Protein AF-G9KVJ0-F1 (afdb_monomer_lite)

Organism: Mustela putorius furo (NCBI:txid9669)

Secondary structure (DSSP, 8-state):
--S-HHHHHHHHHHTT--TTS-SS----TTGGG-B-TT-PBPHHHHHHHHHHHHHHHHHHHHHHHHHT--TTSEEEHHHHHHHHHHH-TT--HHHHHHHHHHHHT--TTTPPPTT-GGGTT-EEEHHHHHHHHHTS------PPPPPP-

Radius of gyration: 19.61 Å; chains: 1; bounding box: 46×34×52 Å

pLDDT: mean 85.97, std 13.65, range [37.34, 98.0]

Structure (mmCIF, N/CA/C/O backbone):
data_AF-G9KVJ0-F1
#
_entry.id   AF-G9KVJ0-F1
#
loop_
_atom_site.group_PDB
_atom_site.id
_atom_site.type_symbol
_atom_site.label_atom_id
_atom_site.label_alt_id
_atom_site.label_comp_id
_atom_site.label_asym_id
_atom_site.label_entity_id
_atom_site.label_seq_id
_atom_site.pdbx_PDB_ins_code
_atom_site.Cartn_x
_atom_site.Cartn_y
_atom_site.Cartn_z
_atom_site.occupancy
_atom_site.B_iso_or_equiv
_atom_site.auth_seq_id
_atom_site.auth_comp_id
_atom_site.auth_asym_id
_atom_site.auth_atom_id
_atom_site.pdbx_PDB_model_num
ATOM 1 N N . PRO A 1 1 ? 14.364 7.056 -5.368 1.00 53.25 1 PRO A N 1
ATOM 2 C CA . PRO A 1 1 ? 13.817 5.799 -5.940 1.00 53.25 1 PRO A CA 1
ATOM 3 C C . PRO A 1 1 ? 13.881 4.658 -4.913 1.00 53.25 1 PRO A C 1
ATOM 5 O O . PRO A 1 1 ? 14.960 4.375 -4.411 1.00 53.25 1 PRO A O 1
ATOM 8 N N . PHE A 1 2 ? 12.739 4.052 -4.563 1.00 68.44 2 PHE A N 1
ATOM 9 C CA . PHE A 1 2 ? 12.692 2.941 -3.593 1.00 68.44 2 PHE A CA 1
ATOM 10 C C . PHE A 1 2 ? 13.037 1.576 -4.220 1.00 68.44 2 PHE A C 1
ATOM 12 O O . PHE A 1 2 ? 13.236 0.592 -3.514 1.00 68.44 2 PHE A O 1
ATOM 19 N N . LYS A 1 3 ? 13.135 1.515 -5.554 1.00 81.00 3 LYS A N 1
ATOM 20 C CA . LYS A 1 3 ? 13.593 0.322 -6.268 1.00 81.00 3 LYS A CA 1
ATOM 21 C C . LYS A 1 3 ? 15.054 0.039 -5.919 1.00 81.00 3 LYS A C 1
ATOM 23 O O . LYS A 1 3 ? 15.880 0.950 -5.955 1.00 81.00 3 LYS A O 1
ATOM 28 N N . LYS A 1 4 ? 15.353 -1.220 -5.596 1.00 85.00 4 LYS A N 1
ATOM 29 C CA . LYS A 1 4 ? 16.724 -1.694 -5.363 1.00 85.00 4 LYS A CA 1
ATOM 30 C C . LYS A 1 4 ? 17.519 -1.663 -6.669 1.00 85.00 4 LYS A C 1
ATOM 32 O O . LYS A 1 4 ? 16.930 -1.797 -7.743 1.00 85.00 4 LYS A O 1
ATOM 37 N N . GLU A 1 5 ? 18.838 -1.523 -6.572 1.00 85.88 5 GLU A N 1
ATOM 38 C CA . GLU A 1 5 ? 19.721 -1.429 -7.742 1.00 85.88 5 GLU A CA 1
ATOM 39 C C . GLU A 1 5 ? 19.565 -2.642 -8.665 1.00 85.88 5 GLU A C 1
ATOM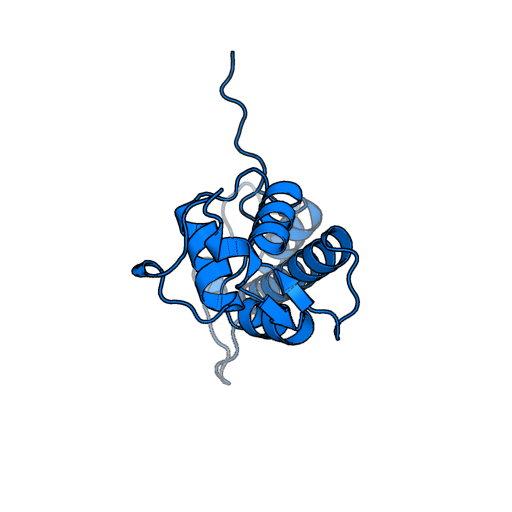 41 O O . GLU A 1 5 ? 19.507 -2.493 -9.879 1.00 85.88 5 GLU A O 1
ATOM 46 N N . GLU A 1 6 ? 19.368 -3.834 -8.099 1.00 88.06 6 GLU A N 1
ATOM 47 C CA . GLU A 1 6 ? 19.162 -5.061 -8.869 1.00 88.06 6 GLU A CA 1
ATOM 48 C C . GLU A 1 6 ? 17.879 -4.995 -9.708 1.00 88.06 6 GLU A C 1
ATOM 50 O O . GLU A 1 6 ? 17.876 -5.366 -10.878 1.00 88.06 6 GLU A O 1
ATOM 55 N N . LYS A 1 7 ? 16.789 -4.457 -9.143 1.00 88.62 7 LYS A N 1
ATOM 56 C CA . LYS A 1 7 ? 15.518 -4.273 -9.864 1.00 88.62 7 LYS A CA 1
ATOM 57 C C . LYS A 1 7 ? 15.641 -3.212 -10.960 1.00 88.62 7 LYS A C 1
ATOM 59 O O . LYS A 1 7 ? 14.999 -3.333 -12.001 1.00 88.62 7 LYS A O 1
ATOM 64 N N . ILE A 1 8 ? 16.458 -2.181 -10.741 1.00 88.19 8 ILE A N 1
ATOM 65 C CA . ILE A 1 8 ? 16.761 -1.166 -11.759 1.00 88.19 8 ILE A CA 1
ATOM 66 C C . ILE A 1 8 ? 17.582 -1.793 -12.889 1.00 88.19 8 ILE A C 1
ATOM 68 O O . ILE A 1 8 ? 17.242 -1.606 -14.056 1.00 88.19 8 ILE A O 1
ATOM 72 N N . GLN A 1 9 ? 18.601 -2.585 -12.555 1.00 87.38 9 GLN A N 1
ATOM 73 C CA . GLN A 1 9 ? 19.429 -3.290 -13.527 1.00 87.38 9 GLN A CA 1
ATOM 74 C C . GLN A 1 9 ? 18.604 -4.264 -14.378 1.00 87.38 9 GLN A C 1
ATOM 76 O O . GLN A 1 9 ? 18.741 -4.243 -15.598 1.00 87.38 9 GLN A O 1
ATOM 81 N N . GLU A 1 10 ? 17.704 -5.047 -13.771 1.00 89.06 10 GLU A N 1
ATOM 82 C CA . GLU A 1 10 ? 16.770 -5.917 -14.503 1.00 89.06 10 GLU A CA 1
ATOM 83 C C . GLU A 1 10 ? 15.998 -5.129 -15.574 1.00 89.06 10 GLU A C 1
ATOM 85 O O . GLU A 1 10 ? 15.960 -5.525 -16.734 1.00 89.06 10 GLU A O 1
ATOM 90 N N . LEU A 1 11 ? 15.426 -3.972 -15.219 1.00 88.81 11 LEU A N 1
ATOM 91 C CA . LEU A 1 11 ? 14.699 -3.134 -16.180 1.00 88.81 11 LEU A CA 1
ATOM 92 C C . LEU A 1 11 ? 15.612 -2.558 -17.267 1.00 88.81 11 LEU A C 1
ATOM 94 O O . LEU A 1 11 ? 15.190 -2.420 -18.414 1.00 88.81 11 LEU A O 1
ATOM 98 N N . MET A 1 12 ? 16.850 -2.200 -16.927 1.00 84.50 12 MET A N 1
ATOM 99 C CA . MET A 1 12 ? 17.820 -1.718 -17.909 1.00 84.50 12 MET A CA 1
ATOM 100 C C . MET A 1 12 ? 18.162 -2.811 -18.927 1.00 84.50 12 MET A C 1
ATOM 102 O O . MET A 1 12 ? 18.166 -2.536 -20.127 1.00 84.50 12 MET A O 1
ATOM 106 N N . GLU A 1 13 ? 18.398 -4.039 -18.466 1.00 85.25 13 GLU A N 1
ATOM 107 C CA . GLU A 1 13 ? 18.683 -5.198 -19.317 1.00 85.25 13 GLU A CA 1
ATOM 108 C C . GLU A 1 13 ? 17.504 -5.517 -20.248 1.00 85.25 13 GLU A C 1
ATOM 110 O O . GLU A 1 13 ? 17.706 -5.628 -21.459 1.00 85.25 13 GLU A O 1
ATOM 115 N N . GLU A 1 14 ? 16.269 -5.538 -19.732 1.00 84.00 14 GLU A N 1
ATOM 116 C CA . GLU A 1 14 ? 15.055 -5.707 -20.554 1.00 84.00 14 GLU A CA 1
ATOM 117 C C . GLU A 1 14 ? 14.833 -4.546 -21.538 1.00 84.00 14 GLU A C 1
ATOM 119 O O . GLU A 1 14 ? 14.226 -4.698 -22.599 1.00 84.00 14 GLU A O 1
ATOM 124 N N . GLY A 1 15 ? 15.354 -3.365 -21.206 1.00 78.38 15 GLY A N 1
ATOM 125 C CA . GLY A 1 15 ? 15.376 -2.194 -22.076 1.00 78.38 15 GLY A CA 1
ATOM 126 C C . GLY A 1 15 ? 16.450 -2.235 -23.173 1.00 78.38 15 GLY A C 1
ATOM 127 O O . GLY A 1 15 ? 16.500 -1.325 -24.007 1.00 78.38 15 GLY A O 1
ATOM 128 N N . GLY A 1 16 ? 17.294 -3.274 -23.196 1.00 75.69 16 GLY A N 1
ATOM 129 C CA . GLY A 1 16 ? 18.367 -3.473 -24.173 1.00 75.69 16 GLY A CA 1
ATOM 130 C C . GLY A 1 16 ? 19.735 -2.933 -23.746 1.00 75.69 16 GLY A C 1
ATOM 131 O O . GLY A 1 16 ? 20.636 -2.817 -24.582 1.00 75.69 16 GLY A O 1
ATOM 132 N N . TRP A 1 17 ? 19.915 -2.580 -22.470 1.00 78.00 17 TRP A N 1
ATOM 133 C CA . TRP A 1 17 ? 21.209 -2.155 -21.939 1.00 78.00 17 TRP A CA 1
A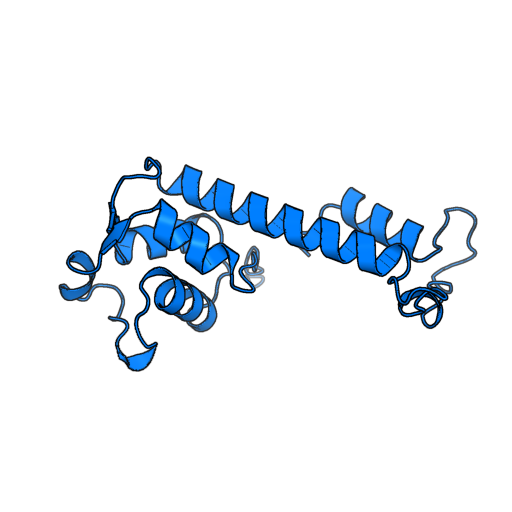TOM 134 C C . TRP A 1 17 ? 22.126 -3.353 -21.655 1.00 78.00 17 TRP A C 1
ATOM 136 O O . TRP A 1 17 ? 21.710 -4.355 -21.078 1.00 78.00 17 TRP A O 1
ATOM 146 N N . HIS A 1 18 ? 23.413 -3.220 -21.996 1.00 72.25 18 HIS A N 1
ATOM 147 C CA . HIS A 1 18 ? 24.449 -4.214 -21.698 1.00 72.25 18 HIS A CA 1
ATOM 148 C C . HIS A 1 18 ? 25.784 -3.536 -21.330 1.00 72.25 18 HIS A C 1
ATOM 150 O O . HIS A 1 18 ? 26.068 -2.454 -21.849 1.00 72.25 18 HIS A O 1
ATOM 156 N N . PRO A 1 19 ? 26.676 -4.173 -20.543 1.00 68.94 19 PRO A N 1
ATOM 157 C CA . PRO A 1 19 ? 27.954 -3.580 -20.108 1.00 68.94 19 PRO A CA 1
ATOM 158 C C . PRO A 1 19 ? 28.903 -3.155 -21.243 1.00 68.94 19 PRO A C 1
ATOM 160 O O . PRO A 1 19 ? 29.749 -2.288 -21.054 1.00 68.94 19 PRO A O 1
ATOM 163 N N . ASN A 1 20 ? 28.754 -3.751 -22.432 1.00 67.38 20 ASN A N 1
ATOM 164 C CA . ASN A 1 20 ? 29.541 -3.425 -23.628 1.00 67.38 20 ASN A CA 1
ATOM 165 C C . ASN A 1 20 ? 28.922 -2.299 -24.481 1.00 67.38 20 ASN A C 1
ATOM 167 O O . ASN A 1 20 ? 29.425 -2.008 -25.567 1.00 67.38 20 ASN A O 1
ATOM 171 N N . SER A 1 21 ? 27.817 -1.693 -24.037 1.00 62.84 21 SER A N 1
ATOM 172 C CA . SER A 1 21 ? 27.199 -0.557 -24.723 1.00 62.84 21 SER A CA 1
ATOM 173 C C . SER A 1 21 ? 28.019 0.721 -24.491 1.00 62.84 21 SER A C 1
ATOM 175 O O . SER A 1 21 ? 28.387 1.073 -23.372 1.00 62.84 21 SER A O 1
ATOM 177 N N . SER A 1 22 ? 28.368 1.409 -25.578 1.00 55.78 22 SER A N 1
ATOM 178 C CA . SER A 1 22 ? 29.166 2.637 -25.555 1.00 55.78 22 SER A CA 1
ATOM 179 C C . SER A 1 22 ? 28.303 3.822 -25.090 1.00 55.78 22 SER A C 1
ATOM 181 O O . SER A 1 22 ? 27.734 4.495 -25.937 1.00 55.78 22 SER A O 1
ATOM 183 N N . ASN A 1 23 ? 28.259 4.081 -23.774 1.00 53.66 23 ASN A N 1
ATOM 184 C CA . ASN A 1 23 ? 27.623 5.228 -23.090 1.00 53.66 23 ASN A CA 1
ATOM 185 C C . ASN A 1 23 ? 26.132 5.470 -23.385 1.00 53.66 23 ASN A C 1
ATOM 187 O O . ASN A 1 23 ? 25.819 5.886 -24.485 1.00 53.66 23 ASN A O 1
ATOM 191 N N . ALA A 1 24 ? 25.282 5.365 -22.348 1.00 52.25 24 ALA A N 1
ATOM 192 C CA . ALA A 1 24 ? 23.990 6.047 -22.082 1.00 52.25 24 ALA A CA 1
ATOM 193 C C . ALA A 1 24 ? 22.882 6.151 -23.166 1.00 52.25 24 ALA A C 1
ATOM 195 O O . ALA A 1 24 ? 21.726 6.374 -22.815 1.00 52.25 24 ALA A O 1
ATOM 196 N N . ASP A 1 25 ? 23.179 5.937 -24.440 1.00 55.56 25 ASP A N 1
ATOM 197 C CA . ASP A 1 25 ? 22.268 5.925 -25.571 1.00 55.56 25 ASP A CA 1
ATOM 198 C C . ASP A 1 25 ? 22.119 4.477 -26.030 1.00 55.56 25 ASP A C 1
ATOM 200 O O . ASP A 1 25 ? 23.000 3.986 -26.727 1.00 55.56 25 ASP A O 1
ATOM 204 N N . LEU A 1 26 ? 21.043 3.784 -25.634 1.00 62.59 26 LEU A N 1
ATOM 205 C CA . LEU A 1 26 ? 20.367 2.748 -26.447 1.00 62.59 26 LEU A CA 1
ATOM 206 C C . LEU A 1 26 ? 19.248 2.004 -25.702 1.00 62.59 26 LEU A C 1
ATOM 208 O O . LEU A 1 26 ? 18.911 0.885 -26.080 1.00 62.59 26 LEU A O 1
ATOM 212 N N . LEU A 1 27 ? 18.572 2.624 -24.723 1.00 66.31 27 LEU A N 1
ATOM 213 C CA . LEU A 1 27 ? 17.178 2.220 -24.528 1.00 66.31 27 LEU A CA 1
ATOM 214 C C . LEU A 1 27 ? 16.463 2.515 -25.849 1.00 66.31 27 LEU A C 1
ATOM 216 O O . LEU A 1 27 ? 16.302 3.674 -26.241 1.00 66.31 27 LEU A O 1
ATOM 220 N N . ASN A 1 28 ? 16.107 1.471 -26.594 1.00 69.25 28 ASN A N 1
ATOM 221 C CA . ASN A 1 28 ? 15.352 1.639 -27.823 1.00 69.25 28 ASN A CA 1
ATOM 222 C C . ASN A 1 28 ? 13.916 1.983 -27.431 1.00 69.25 28 ASN A C 1
ATOM 224 O O . ASN A 1 28 ? 13.067 1.107 -27.300 1.00 69.25 28 ASN A O 1
ATOM 228 N N . TYR A 1 29 ? 13.654 3.277 -27.241 1.00 74.31 29 TYR A N 1
ATOM 229 C CA . TYR A 1 29 ? 12.364 3.793 -26.784 1.00 74.31 29 TYR A CA 1
ATOM 230 C C . TYR A 1 29 ? 11.183 3.319 -27.626 1.00 74.31 29 TYR A C 1
ATOM 232 O O . TYR A 1 29 ? 10.082 3.203 -27.102 1.00 74.31 29 TYR A O 1
ATOM 240 N N . ARG A 1 30 ? 11.392 3.029 -28.919 1.00 75.06 30 ARG A N 1
ATOM 241 C CA . ARG A 1 30 ? 10.342 2.415 -29.737 1.00 75.06 30 ARG A CA 1
ATOM 242 C C . ARG A 1 30 ? 10.073 0.995 -29.262 1.00 75.06 30 ARG A C 1
ATOM 244 O O . ARG A 1 30 ? 8.929 0.686 -28.970 1.00 75.06 30 ARG A O 1
ATOM 251 N N . SER A 1 31 ? 11.113 0.176 -29.121 1.00 73.38 31 SER A N 1
ATOM 252 C CA . SER A 1 31 ? 11.004 -1.214 -28.661 1.00 73.38 31 SER A CA 1
ATOM 253 C C . SER A 1 31 ? 10.413 -1.380 -27.264 1.00 73.38 31 SER A C 1
ATOM 255 O O . SER A 1 31 ? 9.821 -2.423 -27.012 1.00 73.38 31 SER A O 1
ATOM 257 N N . LEU A 1 32 ? 10.511 -0.373 -26.387 1.00 75.94 32 LEU A N 1
ATOM 258 C CA . LEU A 1 32 ? 9.902 -0.425 -25.050 1.00 75.94 32 LEU A CA 1
ATOM 259 C C . LEU A 1 32 ? 8.373 -0.571 -25.088 1.00 75.94 32 LEU A C 1
ATOM 261 O O . LEU A 1 32 ? 7.802 -1.078 -24.133 1.00 75.94 32 LEU A O 1
ATOM 265 N N . PHE A 1 33 ? 7.717 -0.127 -26.163 1.00 74.75 33 PHE A N 1
ATOM 266 C CA . PHE A 1 33 ? 6.252 -0.095 -26.272 1.00 74.75 33 PHE A CA 1
ATOM 267 C C . PHE A 1 33 ? 5.727 -0.819 -27.517 1.00 74.75 33 PHE A C 1
ATOM 269 O O . PHE A 1 33 ? 4.588 -0.594 -27.919 1.00 74.75 33 PHE A O 1
ATOM 276 N N . ILE A 1 34 ? 6.557 -1.641 -28.167 1.00 74.50 34 ILE A N 1
ATOM 277 C CA . ILE A 1 34 ? 6.080 -2.515 -29.242 1.00 74.50 34 ILE A CA 1
ATOM 278 C C . ILE A 1 34 ? 5.273 -3.646 -28.598 1.00 74.50 34 ILE A C 1
ATOM 280 O O . ILE A 1 34 ? 5.617 -4.129 -27.521 1.00 74.50 34 ILE A O 1
ATOM 284 N N . GLU A 1 35 ? 4.191 -4.037 -29.257 1.00 76.56 35 GLU A N 1
ATOM 285 C CA . GLU A 1 35 ? 3.463 -5.267 -28.971 1.00 76.56 35 GLU A CA 1
ATOM 286 C C . GLU A 1 35 ? 3.828 -6.294 -30.047 1.00 76.56 35 GLU A C 1
ATOM 288 O O . GLU A 1 35 ? 4.109 -5.921 -31.194 1.00 76.56 35 GLU A O 1
ATOM 293 N N . ASP A 1 36 ? 3.880 -7.572 -29.684 1.00 74.31 36 ASP A N 1
ATOM 294 C CA . ASP A 1 36 ? 4.046 -8.638 -30.669 1.00 74.31 36 ASP A CA 1
ATOM 295 C C . ASP A 1 36 ? 2.787 -8.809 -31.547 1.00 74.31 36 ASP A C 1
ATOM 297 O O . ASP A 1 36 ? 1.789 -8.100 -31.402 1.00 74.31 36 ASP A O 1
ATOM 301 N N . GLU A 1 37 ? 2.826 -9.740 -32.504 1.00 73.50 37 GLU A N 1
ATOM 302 C CA . GLU A 1 37 ? 1.700 -9.984 -33.421 1.00 73.50 37 GLU A CA 1
ATOM 303 C C . GLU A 1 37 ? 0.418 -10.462 -32.706 1.00 73.50 37 GLU A C 1
ATOM 305 O O . GLU A 1 37 ? -0.668 -10.394 -33.285 1.00 73.50 37 GLU A O 1
ATOM 310 N N . GLU A 1 38 ? 0.527 -10.909 -31.451 1.00 78.12 38 GLU A N 1
ATOM 311 C CA . GLU A 1 38 ? -0.583 -11.328 -30.591 1.00 78.12 38 GLU A CA 1
ATOM 312 C C . GLU A 1 38 ? -1.070 -10.198 -29.661 1.00 78.12 38 GLU A C 1
ATOM 314 O O . GLU A 1 38 ? -2.044 -10.381 -28.925 1.00 78.12 38 GLU A O 1
ATOM 319 N N . GLY A 1 39 ? -0.441 -9.017 -29.717 1.00 70.31 39 GLY A N 1
ATOM 320 C CA . GLY A 1 39 ? -0.754 -7.867 -28.869 1.00 70.31 39 GLY A CA 1
ATOM 321 C C . GLY A 1 39 ? -0.113 -7.926 -27.478 1.00 70.31 39 GLY A C 1
ATOM 322 O O . GLY A 1 39 ? -0.527 -7.180 -26.589 1.00 70.31 39 GLY A O 1
ATOM 323 N N . GLN A 1 40 ? 0.860 -8.814 -27.238 1.00 70.94 40 GLN A N 1
ATOM 324 C CA . GLN A 1 40 ? 1.549 -8.891 -25.950 1.00 70.94 40 GLN A CA 1
ATOM 325 C C . GLN A 1 40 ? 2.626 -7.817 -25.845 1.00 70.94 40 GLN A C 1
ATOM 327 O O . GLN A 1 40 ? 3.418 -7.603 -26.764 1.00 70.94 40 GLN A O 1
ATOM 332 N N . SER A 1 41 ? 2.670 -7.142 -24.697 1.00 67.06 41 SER A N 1
ATOM 333 C CA . SER A 1 41 ? 3.693 -6.138 -24.423 1.00 67.06 41 SER A CA 1
ATOM 334 C C . SER A 1 41 ? 5.083 -6.777 -24.342 1.00 67.06 41 SER A C 1
ATOM 336 O O . SER A 1 41 ? 5.257 -7.830 -23.736 1.00 67.06 41 SER A O 1
ATOM 338 N N . MET A 1 42 ? 6.082 -6.103 -24.913 1.00 74.62 42 MET A N 1
ATOM 339 C CA . MET A 1 42 ? 7.479 -6.550 -24.911 1.00 74.62 42 MET A CA 1
ATOM 340 C C . MET A 1 42 ? 8.072 -6.704 -23.488 1.00 74.62 42 MET A C 1
ATOM 342 O O . MET A 1 42 ? 7.554 -6.105 -22.535 1.00 74.62 42 MET A O 1
ATOM 346 N N . PRO A 1 43 ? 9.187 -7.455 -23.335 1.00 82.00 43 PRO A N 1
ATOM 347 C CA . PRO A 1 43 ? 9.717 -7.906 -22.040 1.00 82.00 43 PRO A CA 1
ATOM 348 C C . PRO A 1 43 ? 9.899 -6.813 -20.980 1.00 82.00 43 PRO A C 1
ATOM 350 O O . PRO A 1 43 ? 9.608 -7.033 -19.807 1.00 82.00 43 PRO A O 1
ATOM 353 N N . PHE A 1 44 ? 10.274 -5.597 -21.390 1.00 85.19 44 PHE A N 1
ATOM 354 C CA . PHE A 1 44 ? 10.399 -4.450 -20.489 1.00 85.19 44 PHE A CA 1
ATOM 355 C C . PHE A 1 44 ? 9.092 -4.100 -19.763 1.00 85.19 44 PHE A C 1
ATOM 357 O O . PHE A 1 44 ? 9.083 -3.929 -18.544 1.00 85.19 44 PHE A O 1
ATOM 364 N N . VAL A 1 45 ?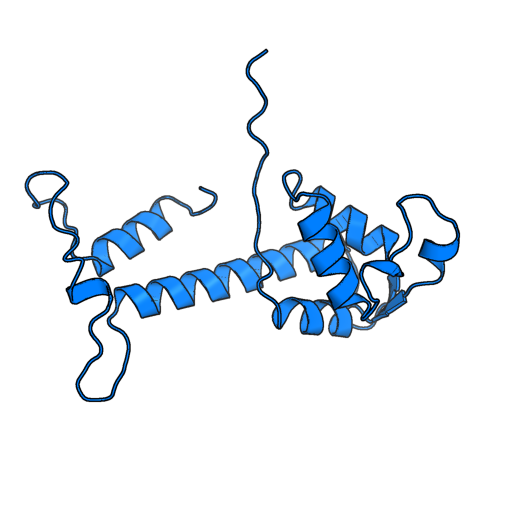 7.980 -3.984 -20.496 1.00 86.12 45 VAL A N 1
ATOM 365 C CA . VAL A 1 45 ? 6.680 -3.616 -19.910 1.00 86.12 45 VAL A CA 1
ATOM 366 C C . VAL A 1 45 ? 6.177 -4.744 -19.026 1.00 86.12 45 VAL A C 1
ATOM 368 O O . VAL A 1 45 ? 5.705 -4.475 -17.923 1.00 86.12 45 VAL A O 1
ATOM 371 N N . GLN A 1 46 ? 6.333 -5.995 -19.464 1.00 86.94 46 GLN A N 1
ATOM 372 C CA . GLN A 1 46 ? 6.011 -7.154 -18.637 1.00 86.94 46 GLN A CA 1
ATOM 373 C C . GLN A 1 46 ? 6.798 -7.122 -17.321 1.00 86.94 46 GLN A C 1
ATOM 375 O O . GLN A 1 46 ? 6.202 -7.213 -16.249 1.00 86.94 46 GLN A O 1
ATOM 380 N N . LYS A 1 47 ? 8.115 -6.905 -17.384 1.00 90.31 47 LYS A N 1
ATOM 381 C CA . LYS A 1 47 ? 8.970 -6.847 -16.197 1.00 90.31 47 LYS A CA 1
ATOM 382 C C . LYS A 1 47 ? 8.600 -5.697 -15.267 1.00 90.31 47 LYS A C 1
ATOM 384 O O . LYS A 1 47 ? 8.607 -5.858 -14.049 1.00 90.31 47 LYS A O 1
ATOM 389 N N . LEU A 1 48 ? 8.244 -4.542 -15.825 1.00 90.81 48 LEU A N 1
ATOM 390 C CA . LEU A 1 48 ? 7.774 -3.400 -15.048 1.00 90.81 48 LEU A CA 1
ATOM 391 C C . LEU A 1 48 ? 6.467 -3.718 -14.308 1.00 90.81 48 LEU A C 1
ATOM 393 O O . LEU A 1 48 ? 6.339 -3.369 -13.135 1.00 90.81 48 LEU A O 1
ATOM 397 N N . TRP A 1 49 ? 5.525 -4.401 -14.9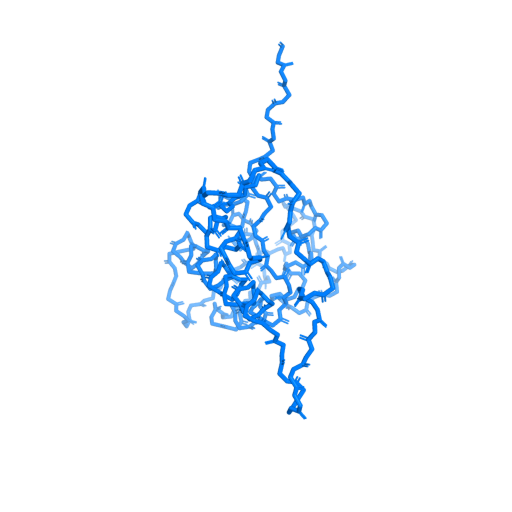66 1.00 90.69 49 TRP A N 1
ATOM 398 C CA . TRP A 1 49 ? 4.285 -4.866 -14.340 1.00 90.69 49 TRP A CA 1
ATOM 399 C C . TRP A 1 49 ? 4.538 -5.900 -13.245 1.00 90.69 49 TRP A C 1
ATOM 401 O O . TRP A 1 49 ? 3.957 -5.776 -12.171 1.00 90.69 49 TRP A O 1
ATOM 411 N N . GLU A 1 50 ? 5.415 -6.876 -13.487 1.00 92.56 50 GLU A N 1
ATOM 412 C CA . GLU A 1 50 ? 5.829 -7.861 -12.480 1.00 92.56 50 GLU A CA 1
ATOM 413 C C . GLU A 1 50 ? 6.389 -7.158 -11.241 1.00 92.56 50 GLU A C 1
ATOM 415 O O . GLU A 1 50 ? 5.884 -7.356 -10.140 1.00 92.56 50 GLU A O 1
ATOM 420 N N . GLN A 1 51 ? 7.353 -6.249 -11.425 1.00 93.12 51 GLN A N 1
ATOM 421 C CA . GLN A 1 51 ? 7.917 -5.484 -10.313 1.00 93.12 51 GLN A CA 1
ATOM 422 C C . GLN A 1 51 ? 6.866 -4.643 -9.584 1.00 93.12 51 GLN A C 1
ATOM 424 O O . GLN A 1 51 ? 6.918 -4.543 -8.365 1.00 93.12 51 GLN A O 1
ATOM 429 N N . TYR A 1 52 ? 5.926 -4.030 -10.305 1.00 92.25 52 TYR A N 1
ATOM 430 C CA . TYR A 1 52 ? 4.848 -3.254 -9.695 1.00 92.25 52 TYR A CA 1
ATOM 431 C C . TYR A 1 52 ? 3.921 -4.124 -8.833 1.00 92.25 52 TYR A C 1
ATOM 433 O O . TYR A 1 52 ? 3.554 -3.724 -7.729 1.00 92.25 52 TYR A O 1
ATOM 441 N N . VAL A 1 53 ? 3.538 -5.306 -9.325 1.00 93.25 53 VAL A N 1
ATOM 442 C CA . VAL A 1 53 ? 2.686 -6.243 -8.579 1.00 93.25 53 VAL A CA 1
ATOM 443 C C . VAL A 1 53 ? 3.416 -6.761 -7.343 1.00 93.25 53 VAL A C 1
ATOM 445 O O . VAL A 1 53 ? 2.840 -6.714 -6.258 1.00 93.25 53 VAL A O 1
ATOM 448 N N . ASP A 1 54 ? 4.680 -7.162 -7.492 1.00 93.56 54 ASP A N 1
ATOM 449 C CA . ASP A 1 54 ? 5.521 -7.627 -6.386 1.00 93.56 54 ASP A CA 1
ATOM 450 C C . ASP A 1 54 ? 5.662 -6.546 -5.303 1.00 93.56 54 ASP A C 1
ATOM 452 O O . ASP A 1 54 ? 5.420 -6.804 -4.127 1.00 93.56 54 ASP A O 1
ATOM 456 N N . GLU A 1 55 ? 5.991 -5.309 -5.691 1.00 92.94 55 GLU A N 1
ATOM 457 C CA . GLU A 1 55 ? 6.157 -4.183 -4.760 1.00 92.94 55 GLU A CA 1
ATOM 458 C C . GLU A 1 55 ? 4.862 -3.848 -4.015 1.00 92.94 55 GLU A C 1
ATOM 460 O O . GLU A 1 55 ? 4.883 -3.517 -2.826 1.00 92.94 55 GLU A O 1
ATOM 465 N N . LYS A 1 56 ? 3.721 -3.937 -4.703 1.00 94.44 56 LYS A N 1
ATOM 466 C CA . LYS A 1 56 ? 2.410 -3.720 -4.093 1.00 94.44 56 LYS A CA 1
ATOM 467 C C . LYS A 1 56 ? 2.085 -4.811 -3.072 1.00 94.44 56 LYS A C 1
ATOM 469 O O . LYS A 1 56 ? 1.623 -4.497 -1.972 1.00 94.44 56 LYS A O 1
ATOM 474 N N . ASP A 1 57 ? 2.328 -6.071 -3.423 1.00 94.81 57 ASP A N 1
ATOM 475 C CA . ASP A 1 57 ? 2.088 -7.206 -2.534 1.00 94.81 57 ASP A CA 1
ATOM 476 C C . ASP A 1 57 ? 3.009 -7.137 -1.307 1.00 94.81 57 ASP A C 1
ATOM 478 O O . ASP A 1 57 ? 2.531 -7.290 -0.181 1.00 94.81 57 ASP A O 1
ATOM 482 N N . GLU A 1 58 ? 4.294 -6.818 -1.495 1.00 94.19 58 GLU A N 1
ATOM 483 C CA . GLU A 1 58 ? 5.252 -6.574 -0.409 1.00 94.19 58 GLU A CA 1
ATOM 484 C C . GLU A 1 58 ? 4.767 -5.460 0.528 1.00 94.19 58 GLU A C 1
ATOM 486 O O . GLU A 1 58 ? 4.701 -5.659 1.743 1.00 94.19 58 GLU A O 1
ATOM 491 N N . TYR A 1 59 ? 4.337 -4.320 -0.020 1.00 95.25 59 TYR A N 1
ATOM 492 C CA . TYR A 1 59 ? 3.858 -3.190 0.776 1.00 95.25 59 TYR A CA 1
ATOM 493 C C . TYR A 1 59 ? 2.626 -3.541 1.626 1.00 95.25 59 TYR A C 1
ATOM 495 O O . TYR A 1 59 ? 2.531 -3.161 2.795 1.00 95.25 59 TYR A O 1
ATOM 503 N N . LEU A 1 60 ? 1.692 -4.324 1.081 1.00 96.44 60 LEU A N 1
ATOM 504 C CA . LEU A 1 60 ? 0.521 -4.786 1.829 1.00 96.44 60 LEU A CA 1
ATOM 505 C C . LEU A 1 60 ? 0.854 -5.876 2.857 1.00 96.44 60 LEU A C 1
ATOM 507 O O . LEU A 1 60 ? 0.189 -5.950 3.894 1.00 96.44 60 LEU A O 1
ATOM 511 N N . GLN A 1 61 ? 1.880 -6.699 2.616 1.00 96.06 61 GLN A N 1
ATOM 512 C CA . GLN A 1 61 ? 2.389 -7.624 3.632 1.00 96.06 61 GLN A CA 1
ATOM 513 C C . GLN A 1 61 ? 3.041 -6.875 4.796 1.00 96.06 61 GLN A C 1
ATOM 515 O O . GLN A 1 61 ? 2.757 -7.203 5.946 1.00 96.06 61 GLN A O 1
ATOM 520 N N . GLU A 1 62 ? 3.858 -5.857 4.524 1.00 95.94 62 GLU A N 1
ATOM 521 C CA . GLU A 1 62 ? 4.444 -4.999 5.561 1.00 95.94 62 GLU A CA 1
ATOM 522 C C . GLU A 1 62 ? 3.356 -4.300 6.382 1.00 95.94 62 GLU A C 1
ATOM 524 O O . GLU A 1 62 ? 3.398 -4.333 7.609 1.00 95.94 62 GLU A O 1
ATOM 529 N N . LEU A 1 63 ? 2.319 -3.765 5.728 1.00 97.19 63 LEU A N 1
ATOM 530 C CA . LEU A 1 63 ? 1.167 -3.174 6.412 1.00 97.19 63 LEU A CA 1
ATOM 531 C C . LEU A 1 63 ? 0.459 -4.173 7.334 1.00 97.19 63 LEU A C 1
ATOM 533 O O . LEU A 1 63 ? 0.109 -3.844 8.467 1.00 97.19 63 LEU A O 1
ATOM 537 N N . LYS A 1 64 ? 0.253 -5.411 6.871 1.00 97.31 64 LYS A N 1
ATOM 538 C CA . LYS A 1 64 ? -0.328 -6.476 7.696 1.00 97.31 64 LYS A CA 1
ATOM 539 C C . LYS A 1 64 ? 0.561 -6.801 8.903 1.00 97.31 64 LYS A C 1
ATOM 541 O O . LYS A 1 64 ? 0.033 -7.015 9.994 1.00 97.31 64 LYS A O 1
ATOM 546 N N . GLN A 1 65 ? 1.879 -6.862 8.709 1.00 96.94 65 GLN A N 1
ATOM 547 C CA . GLN A 1 65 ? 2.844 -7.130 9.779 1.00 96.94 65 GLN A CA 1
ATOM 548 C C . GLN A 1 65 ? 2.853 -6.010 10.823 1.00 96.94 65 GLN A C 1
ATOM 550 O O . GLN A 1 65 ? 2.765 -6.313 12.010 1.00 96.94 65 GLN A O 1
ATOM 555 N N . GLU A 1 66 ? 2.868 -4.748 10.388 1.00 97.38 66 GLU A N 1
ATOM 556 C CA . GLU A 1 66 ? 2.805 -3.567 11.260 1.00 97.38 66 GLU A CA 1
ATOM 557 C C . GLU A 1 66 ? 1.525 -3.555 12.103 1.00 97.38 66 GLU A C 1
ATOM 559 O O . GLU A 1 66 ? 1.549 -3.287 13.302 1.00 97.38 66 GLU A O 1
ATOM 564 N N . LEU A 1 67 ? 0.389 -3.916 11.499 1.00 97.19 67 LEU A N 1
ATOM 565 C CA . LEU A 1 67 ? -0.879 -4.005 12.221 1.00 97.19 67 LEU A CA 1
ATOM 566 C C . LEU A 1 67 ? -0.876 -5.112 13.283 1.00 97.19 67 LEU A C 1
ATOM 568 O O . LEU A 1 67 ? -1.589 -4.980 14.283 1.00 97.19 67 LEU A O 1
ATOM 572 N N . GLY A 1 68 ? -0.116 -6.194 13.079 1.00 96.38 68 GLY A N 1
ATOM 573 C CA . GLY A 1 68 ? -0.045 -7.329 14.004 1.00 96.38 68 GLY A CA 1
ATOM 574 C C . GLY A 1 68 ? -1.399 -8.013 14.230 1.00 96.38 68 GLY A C 1
ATOM 575 O O . GLY A 1 68 ? -1.679 -8.473 15.335 1.00 96.38 68 GLY A O 1
ATOM 576 N N . LEU A 1 69 ? -2.262 -8.012 13.210 1.00 94.81 69 LEU A N 1
ATOM 577 C CA . LEU A 1 69 ? -3.636 -8.516 13.257 1.00 94.81 69 LEU A CA 1
ATOM 578 C C . LEU A 1 69 ? -3.816 -9.744 12.359 1.00 94.81 69 LEU A C 1
ATOM 580 O O . LEU A 1 69 ? -3.214 -9.851 11.284 1.00 94.81 69 LEU A O 1
ATOM 584 N N . GLU A 1 70 ? -4.709 -10.645 12.762 1.00 96.38 70 GLU A N 1
ATOM 585 C CA . GLU A 1 70 ? -5.148 -11.743 11.910 1.00 96.38 70 GLU A CA 1
ATOM 586 C C . GLU A 1 70 ? -6.148 -11.258 10.854 1.00 96.38 70 GLU A C 1
ATOM 588 O O . GLU A 1 70 ? -6.838 -10.252 11.005 1.00 96.38 70 GLU A O 1
ATOM 593 N N . LEU A 1 71 ? -6.272 -11.998 9.749 1.00 94.88 71 LEU A N 1
ATOM 594 C CA . LEU A 1 71 ? -7.113 -11.589 8.611 1.00 94.88 71 LEU A CA 1
ATOM 595 C C . LEU A 1 71 ? -8.600 -11.397 8.965 1.00 94.88 71 LEU A C 1
ATOM 597 O O . LEU A 1 71 ? -9.308 -10.663 8.269 1.00 94.88 71 LEU A O 1
ATOM 601 N N . TYR A 1 72 ? -9.079 -12.075 10.007 1.00 95.69 72 TYR A N 1
ATOM 602 C CA . TYR A 1 72 ? -10.468 -12.002 10.462 1.00 95.69 72 TYR A CA 1
ATOM 603 C C . TYR A 1 72 ? -10.705 -10.947 11.545 1.00 95.69 72 TYR A C 1
ATOM 605 O O . TYR A 1 72 ? -11.870 -10.684 11.850 1.00 95.69 72 TYR A O 1
ATOM 613 N N . ASP A 1 73 ? -9.643 -10.337 12.071 1.00 97.62 73 ASP A N 1
ATOM 614 C CA . ASP A 1 73 ? -9.747 -9.282 13.070 1.00 97.62 73 ASP A CA 1
ATOM 615 C C . ASP A 1 73 ? -10.250 -7.982 12.442 1.00 97.62 73 ASP A C 1
ATOM 617 O O . ASP A 1 73 ? -10.153 -7.750 11.230 1.00 97.62 73 ASP A O 1
ATOM 621 N N . GLU A 1 74 ? -10.801 -7.118 13.285 1.00 97.88 74 GLU A N 1
ATOM 622 C CA . GLU A 1 74 ? -11.218 -5.778 12.897 1.00 97.88 74 GLU A CA 1
ATOM 623 C C . GLU A 1 74 ? -10.051 -4.800 13.040 1.00 97.88 74 GLU A C 1
ATOM 625 O O . GLU A 1 74 ? -9.331 -4.791 14.039 1.00 97.88 74 GLU A O 1
ATOM 630 N N . VAL A 1 75 ? -9.876 -3.958 12.025 1.00 97.56 75 VAL A N 1
ATOM 631 C CA . VAL A 1 75 ? -8.957 -2.824 12.046 1.00 97.56 75 VAL A CA 1
ATOM 632 C C . VAL A 1 75 ? -9.772 -1.537 12.090 1.00 97.56 75 VAL A C 1
ATOM 634 O O . VAL A 1 75 ? -10.729 -1.364 11.330 1.00 97.56 75 VAL A O 1
ATOM 637 N N . THR A 1 76 ? -9.403 -0.645 13.006 1.00 97.38 76 THR A N 1
ATOM 638 C CA . THR A 1 76 ? -10.003 0.684 13.134 1.00 97.38 76 THR A CA 1
ATOM 639 C C . THR A 1 76 ? -9.309 1.665 12.197 1.00 97.38 76 THR A C 1
ATOM 641 O O . THR A 1 76 ? -8.153 1.469 11.805 1.00 97.38 76 THR A O 1
ATOM 644 N N . LEU A 1 77 ? -10.000 2.745 11.842 1.00 97.25 77 LEU A N 1
ATOM 645 C CA . LEU A 1 77 ? -9.443 3.788 10.985 1.00 97.25 77 LEU A CA 1
ATOM 646 C C . LEU A 1 77 ? -8.150 4.415 11.543 1.00 97.25 77 LEU A C 1
ATOM 648 O O . LEU A 1 77 ? -7.175 4.455 10.785 1.00 97.25 77 LEU A O 1
ATOM 652 N N . PRO A 1 78 ? -8.063 4.812 12.833 1.00 96.81 78 PRO A N 1
ATOM 653 C CA . PRO A 1 78 ? -6.822 5.328 13.413 1.00 96.81 78 PRO A CA 1
ATOM 654 C C . PRO A 1 78 ? -5.664 4.342 13.308 1.00 96.81 78 PRO A C 1
ATOM 656 O O . PRO A 1 78 ? -4.561 4.722 12.936 1.00 96.81 78 PRO A O 1
ATOM 659 N N . ARG A 1 79 ? -5.926 3.056 13.568 1.00 96.94 79 ARG A N 1
ATOM 660 C CA . ARG A 1 79 ? -4.889 2.023 13.569 1.00 96.94 79 ARG A CA 1
ATOM 661 C C . ARG A 1 79 ? -4.345 1.759 12.167 1.00 96.94 79 ARG A C 1
ATOM 663 O O . ARG A 1 79 ? -3.143 1.588 12.002 1.00 96.94 79 ARG A O 1
ATOM 670 N N . LEU A 1 80 ? -5.211 1.755 11.148 1.00 97.50 80 LEU A N 1
ATOM 671 C CA . LE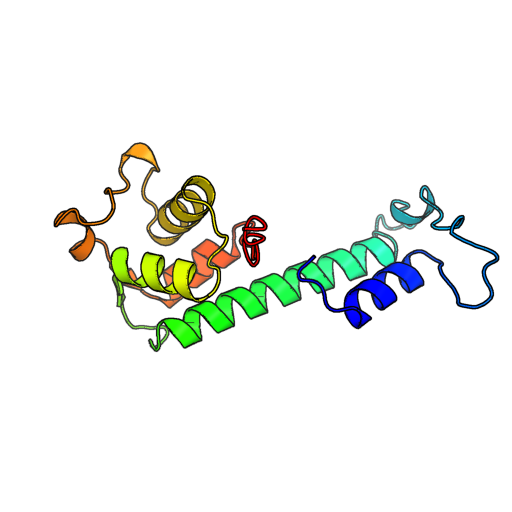U A 1 80 ? -4.763 1.647 9.757 1.00 97.50 80 LEU A CA 1
ATOM 672 C C . LEU A 1 80 ? -3.965 2.882 9.325 1.00 97.50 80 LEU A C 1
ATOM 674 O O . LEU A 1 80 ? -2.968 2.744 8.620 1.00 97.50 80 LEU A O 1
ATOM 678 N N . ARG A 1 81 ? -4.395 4.078 9.750 1.00 97.19 81 ARG A N 1
ATOM 679 C CA . ARG A 1 81 ? -3.685 5.333 9.482 1.00 97.19 81 ARG A CA 1
ATOM 680 C C . ARG A 1 81 ? -2.279 5.308 10.073 1.00 97.19 81 ARG A C 1
ATOM 682 O O . ARG A 1 81 ? -1.323 5.560 9.347 1.00 97.19 81 ARG A O 1
ATOM 689 N N . GLU A 1 82 ? -2.171 4.986 11.358 1.00 96.19 82 GLU A N 1
ATOM 690 C CA . GLU A 1 82 ? -0.900 4.896 12.074 1.00 96.19 82 GLU A CA 1
ATOM 691 C C . GLU A 1 82 ? 0.030 3.886 11.399 1.00 96.19 82 GLU A C 1
ATOM 693 O O . GLU A 1 82 ? 1.154 4.232 11.052 1.00 96.19 82 GLU A O 1
ATOM 698 N N . ALA A 1 83 ? -0.464 2.681 11.098 1.00 97.44 83 ALA A N 1
ATOM 699 C CA . ALA A 1 83 ? 0.337 1.659 10.434 1.00 97.44 83 ALA A CA 1
ATOM 700 C C . ALA A 1 83 ? 0.858 2.118 9.060 1.00 97.44 83 ALA A C 1
ATOM 702 O O . ALA A 1 83 ? 2.033 1.926 8.761 1.00 97.44 83 ALA A O 1
ATOM 703 N N . LEU A 1 84 ? 0.023 2.775 8.242 1.00 96.31 84 LEU A N 1
ATOM 704 C CA . LEU A 1 84 ? 0.446 3.339 6.953 1.00 96.31 84 LEU A CA 1
ATOM 705 C C . LEU A 1 84 ? 1.538 4.406 7.118 1.00 96.31 84 LEU A C 1
ATOM 707 O O . LEU A 1 84 ? 2.502 4.410 6.355 1.00 96.31 84 LEU A O 1
ATOM 711 N N . MET A 1 85 ? 1.405 5.289 8.110 1.00 94.75 85 MET A N 1
ATOM 712 C CA . MET A 1 85 ? 2.393 6.336 8.388 1.00 94.75 85 MET A CA 1
ATOM 713 C C . MET A 1 85 ? 3.695 5.780 8.978 1.00 94.75 85 MET A C 1
ATOM 715 O O . MET A 1 85 ? 4.764 6.314 8.689 1.00 94.75 85 MET A O 1
ATOM 719 N N . ASN A 1 86 ? 3.621 4.701 9.760 1.00 94.88 86 ASN A N 1
ATOM 720 C CA . ASN A 1 86 ? 4.790 4.027 10.320 1.00 94.88 86 ASN A CA 1
ATOM 721 C C . ASN A 1 86 ? 5.606 3.340 9.227 1.00 94.88 86 ASN A C 1
ATOM 723 O O . ASN A 1 86 ? 6.823 3.523 9.156 1.00 94.88 86 ASN A O 1
ATOM 727 N N . ILE A 1 87 ? 4.945 2.577 8.350 1.00 94.06 87 ILE A N 1
ATOM 728 C CA . ILE A 1 87 ? 5.651 1.881 7.276 1.00 94.06 87 ILE A CA 1
ATOM 729 C C . ILE A 1 87 ? 6.090 2.838 6.171 1.00 94.06 87 ILE A C 1
ATOM 731 O O . ILE A 1 87 ? 7.108 2.558 5.549 1.00 94.06 87 ILE A O 1
ATOM 735 N N . ASP A 1 88 ? 5.372 3.937 5.906 1.00 93.06 88 ASP A N 1
ATOM 736 C CA . ASP A 1 88 ? 5.670 4.897 4.832 1.00 93.06 88 ASP A CA 1
ATOM 737 C C . ASP A 1 88 ? 5.611 6.367 5.306 1.00 93.06 88 ASP A C 1
ATOM 739 O O . ASP A 1 88 ? 4.661 7.092 5.001 1.00 93.06 88 ASP A O 1
ATOM 743 N N . PRO A 1 89 ? 6.645 6.857 6.019 1.00 91.38 89 PRO A N 1
ATOM 744 C CA . PRO A 1 89 ? 6.645 8.204 6.602 1.00 91.38 89 PRO A CA 1
ATOM 745 C C . PRO A 1 89 ? 6.576 9.364 5.596 1.00 91.38 89 PRO A C 1
ATOM 747 O O . PRO A 1 89 ? 6.307 10.501 5.987 1.00 91.38 89 PRO A O 1
ATOM 750 N N . GLY A 1 90 ? 6.865 9.127 4.311 1.00 90.00 90 GLY A N 1
ATOM 751 C CA . GLY A 1 90 ? 6.712 10.145 3.267 1.00 90.00 90 GLY A CA 1
ATOM 752 C C . GLY A 1 90 ? 5.347 10.153 2.589 1.00 90.00 90 GLY A C 1
ATOM 753 O O . GLY A 1 90 ? 5.142 10.974 1.694 1.00 90.00 90 GLY A O 1
ATOM 754 N N . LEU A 1 91 ? 4.417 9.293 3.012 1.00 92.44 91 LEU A N 1
ATOM 755 C CA . LEU A 1 91 ? 3.047 9.278 2.521 1.00 92.44 91 LEU A CA 1
ATOM 756 C C . LEU A 1 91 ? 2.350 10.609 2.842 1.00 92.44 91 LEU A C 1
ATOM 758 O O . LEU A 1 91 ? 2.193 11.001 3.999 1.00 92.44 91 LEU A O 1
ATOM 762 N N . ASP A 1 92 ? 1.935 11.335 1.807 1.00 93.00 92 ASP A N 1
ATOM 763 C CA . ASP A 1 92 ? 1.252 12.611 1.982 1.00 93.00 92 ASP A CA 1
ATOM 764 C C . ASP A 1 92 ? -0.211 12.422 2.427 1.00 93.00 92 ASP A C 1
ATOM 766 O O . ASP A 1 92 ? -0.843 11.391 2.184 1.00 93.00 92 ASP A O 1
ATOM 770 N N . LYS A 1 93 ? -0.778 13.459 3.056 1.00 92.62 93 LYS A N 1
ATOM 771 C CA . LYS A 1 93 ? -2.134 13.423 3.627 1.00 92.62 93 LYS A CA 1
ATOM 772 C C . LYS A 1 93 ? -3.214 13.112 2.584 1.00 92.62 93 LYS A C 1
ATOM 774 O O . LYS A 1 93 ? -4.202 12.459 2.915 1.00 92.62 93 LYS A O 1
ATOM 779 N N . GLN A 1 94 ? -3.060 13.576 1.343 1.00 93.56 94 GLN A N 1
ATOM 780 C CA . GLN A 1 94 ? -4.059 13.350 0.299 1.00 93.56 94 GLN A CA 1
ATOM 781 C C . GLN A 1 94 ? -4.056 11.883 -0.137 1.00 93.56 94 GLN A C 1
ATOM 783 O O . GLN A 1 94 ? -5.124 11.272 -0.213 1.00 93.56 94 GLN A O 1
ATOM 788 N N . THR A 1 95 ? -2.875 11.308 -0.367 1.00 94.88 95 THR A N 1
ATOM 789 C CA . THR A 1 95 ? -2.735 9.889 -0.712 1.00 94.88 95 THR A CA 1
ATOM 790 C C . THR A 1 95 ? -3.193 8.989 0.438 1.00 94.88 95 THR A C 1
ATOM 792 O O . THR A 1 95 ? -3.998 8.083 0.216 1.00 94.88 95 THR A O 1
ATOM 795 N N . LEU A 1 96 ? -2.779 9.286 1.675 1.00 95.81 96 LEU A N 1
ATOM 796 C CA . LEU A 1 96 ? -3.220 8.577 2.881 1.00 95.81 96 LEU A CA 1
ATOM 797 C C . LEU A 1 96 ? -4.748 8.554 2.997 1.00 95.81 96 LEU A C 1
ATOM 799 O O . LEU A 1 96 ? -5.349 7.488 3.134 1.00 95.81 96 LEU A O 1
ATOM 803 N N . ASN A 1 97 ? -5.394 9.715 2.866 1.00 95.81 97 ASN A N 1
ATOM 804 C CA . ASN A 1 97 ? -6.851 9.804 2.890 1.00 95.81 97 ASN A CA 1
ATOM 805 C C . ASN A 1 97 ? -7.494 9.027 1.732 1.00 95.81 97 ASN A C 1
ATOM 807 O O . ASN A 1 97 ? -8.564 8.453 1.906 1.00 95.81 97 ASN A O 1
ATOM 811 N N . GLY A 1 98 ? -6.850 8.951 0.566 1.00 96.50 98 GLY A N 1
ATOM 812 C CA . GLY A 1 98 ? -7.311 8.112 -0.542 1.00 96.50 98 GLY A CA 1
ATOM 813 C C . GLY A 1 98 ? -7.319 6.626 -0.190 1.00 96.50 98 GLY A C 1
ATOM 814 O O . GLY A 1 98 ? -8.318 5.941 -0.426 1.00 96.50 98 GLY A O 1
ATOM 815 N N . TYR A 1 99 ? -6.252 6.136 0.440 1.00 97.25 99 TYR A N 1
ATOM 816 C CA . TYR A 1 99 ? -6.172 4.748 0.898 1.00 97.25 99 TYR A CA 1
ATOM 817 C C . TYR A 1 99 ? -7.192 4.452 2.003 1.00 97.25 99 TYR A C 1
ATOM 819 O O . TYR A 1 99 ? -7.909 3.454 1.917 1.00 97.25 99 TYR A O 1
ATOM 827 N N . LEU A 1 100 ? -7.338 5.339 2.993 1.00 97.31 100 LEU A N 1
ATOM 828 C CA . LEU A 1 100 ? -8.335 5.189 4.062 1.00 97.31 100 LEU A CA 1
ATOM 829 C C . LEU A 1 100 ? -9.765 5.193 3.502 1.00 97.31 100 LEU A C 1
ATOM 831 O O . LEU A 1 100 ? -10.555 4.299 3.809 1.00 97.31 100 LEU A O 1
ATOM 835 N N . SER A 1 101 ? -10.076 6.144 2.617 1.00 97.06 101 SER A N 1
ATOM 836 C CA . SER A 1 101 ? -11.359 6.227 1.909 1.00 97.06 101 SER A CA 1
ATOM 837 C C . SER A 1 101 ? -11.683 4.906 1.215 1.00 97.06 101 SER A C 1
ATOM 839 O O . SER A 1 101 ? -12.785 4.370 1.361 1.00 97.06 101 SER A O 1
ATOM 841 N N . ARG A 1 102 ? -10.700 4.318 0.523 1.00 97.12 102 ARG A N 1
ATOM 842 C CA . ARG A 1 102 ? -10.870 3.031 -0.149 1.00 97.12 102 ARG A CA 1
ATOM 843 C C . ARG A 1 102 ? -11.067 1.873 0.826 1.00 97.12 102 ARG A C 1
ATOM 845 O O . ARG A 1 102 ? -11.986 1.076 0.627 1.00 97.12 102 ARG A O 1
ATOM 852 N N . ALA A 1 103 ? -10.209 1.750 1.837 1.00 97.50 103 ALA A N 1
ATOM 853 C CA . ALA A 1 103 ? -10.221 0.634 2.778 1.00 97.50 103 ALA A CA 1
ATOM 854 C C . ALA A 1 103 ? -11.546 0.564 3.553 1.00 97.50 103 ALA A C 1
ATOM 856 O O . ALA A 1 103 ? -12.144 -0.511 3.667 1.00 97.50 103 ALA A O 1
ATOM 857 N N . PHE A 1 104 ? -12.056 1.716 3.995 1.00 97.00 104 PHE A N 1
ATOM 858 C CA . PHE A 1 104 ? -13.295 1.824 4.770 1.00 97.00 104 PHE A CA 1
ATOM 859 C C . PHE A 1 104 ? -14.548 2.067 3.918 1.00 9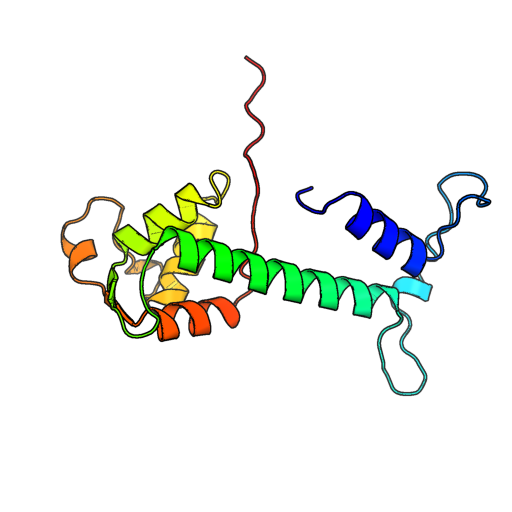7.00 104 PHE A C 1
ATOM 861 O O . PHE A 1 104 ? -15.651 1.989 4.447 1.00 97.00 104 PHE A O 1
ATOM 868 N N . GLN A 1 105 ? -14.402 2.276 2.602 1.00 95.81 105 GLN A N 1
ATOM 869 C CA . GLN A 1 105 ? -15.494 2.663 1.692 1.00 95.81 105 GLN A CA 1
ATOM 870 C C . GLN A 1 105 ? -16.227 3.934 2.143 1.00 95.81 105 GLN A C 1
ATOM 872 O O . GLN A 1 105 ? -17.449 4.029 2.054 1.00 95.81 105 GLN A O 1
ATOM 877 N N . LEU A 1 106 ? -15.463 4.922 2.603 1.00 94.56 106 LEU A N 1
ATOM 878 C CA . LEU A 1 106 ? -15.979 6.225 3.005 1.00 94.56 106 LEU A CA 1
ATOM 879 C C . LEU A 1 106 ? -15.611 7.274 1.958 1.00 94.56 106 LEU A C 1
ATOM 881 O O . LEU A 1 106 ? -14.461 7.294 1.519 1.00 94.56 106 LEU A O 1
ATOM 885 N N . PRO A 1 107 ? -16.525 8.168 1.553 1.00 93.75 107 PRO A N 1
ATOM 886 C CA . PRO A 1 107 ? -16.164 9.335 0.758 1.00 93.75 107 PRO A CA 1
ATOM 887 C C . PRO A 1 107 ? -15.069 10.159 1.446 1.00 93.75 107 PRO A C 1
ATOM 889 O O . PRO A 1 107 ? -15.088 10.322 2.663 1.00 93.75 107 PRO A O 1
ATOM 892 N N . MET A 1 108 ? -14.143 10.746 0.678 1.00 90.44 108 MET A N 1
ATOM 893 C CA . MET A 1 108 ? -13.096 11.615 1.245 1.00 90.44 108 MET A CA 1
ATOM 894 C C . MET A 1 108 ? -13.658 12.774 2.083 1.00 90.44 108 MET A C 1
ATOM 896 O O . MET A 1 108 ? -13.018 13.200 3.034 1.00 90.44 108 MET A O 1
ATOM 900 N N . THR A 1 109 ? -14.849 13.274 1.745 1.00 88.75 109 THR A N 1
ATOM 901 C CA . THR A 1 109 ? -15.547 14.344 2.479 1.00 88.75 109 THR A CA 1
ATOM 902 C C . THR A 1 109 ? -16.109 13.901 3.827 1.00 88.75 109 THR A C 1
ATOM 904 O O . THR A 1 109 ? -16.440 14.744 4.653 1.00 88.75 109 THR A O 1
ATOM 907 N N . GLU A 1 110 ? -16.268 12.593 4.028 1.00 89.75 110 GLU A N 1
ATOM 908 C CA . GLU A 1 110 ? -16.812 11.985 5.246 1.00 89.75 110 GLU A CA 1
ATOM 909 C C . GLU A 1 110 ? -15.718 11.347 6.106 1.00 89.75 110 GLU A C 1
ATOM 911 O O . GLU A 1 110 ? -16.000 10.883 7.212 1.00 89.75 110 GLU A O 1
ATOM 916 N N . LEU A 1 111 ? -14.471 11.334 5.619 1.00 91.12 111 LEU A N 1
ATOM 917 C CA . LEU A 1 111 ? -13.349 10.893 6.424 1.00 91.12 111 LEU A CA 1
ATOM 918 C C . LEU A 1 111 ? -13.167 11.850 7.607 1.00 91.12 111 LEU A C 1
ATOM 920 O O . LEU A 1 111 ? -13.035 13.058 7.402 1.00 91.12 111 LEU A O 1
ATOM 924 N N . PRO A 1 112 ? -13.157 11.324 8.835 1.00 90.38 112 PRO A N 1
ATOM 925 C CA . PRO A 1 112 ? -12.845 12.118 10.010 1.00 90.38 112 PRO A CA 1
ATOM 926 C C . PRO A 1 112 ? -11.403 12.645 9.984 1.00 90.38 112 PRO A C 1
ATOM 928 O O . PRO A 1 112 ? -10.499 12.035 9.401 1.00 90.38 112 PRO A O 1
ATOM 931 N N . GLU A 1 113 ? -11.213 13.805 10.605 1.00 87.38 113 GLU A N 1
ATOM 932 C CA . GLU A 1 113 ? -9.899 14.366 10.883 1.00 87.38 113 GLU A CA 1
ATOM 933 C C . GLU A 1 113 ? -9.223 13.608 12.025 1.00 87.38 113 GLU A C 1
ATOM 935 O O . GLU A 1 113 ? -9.868 13.163 12.975 1.00 87.38 113 GLU A O 1
ATOM 940 N N . GLU A 1 114 ? -7.898 13.507 11.933 1.00 86.00 114 GLU A N 1
ATOM 941 C CA . GLU A 1 114 ? -7.075 12.815 12.918 1.00 86.00 114 GLU A CA 1
ATOM 942 C C . GLU A 1 114 ? -7.324 13.358 14.332 1.00 86.00 114 GLU A C 1
ATOM 944 O O . GLU A 1 114 ? -7.183 14.555 14.588 1.00 86.00 114 GLU A O 1
ATOM 949 N N . GLY A 1 115 ? -7.695 12.459 15.247 1.00 83.88 115 GLY A N 1
ATOM 950 C CA . GLY A 1 115 ? -8.009 12.796 16.637 1.00 83.88 115 GLY A CA 1
ATOM 951 C C . GLY A 1 115 ? -9.489 13.077 16.918 1.00 83.88 115 GLY A C 1
ATOM 952 O O . GLY A 1 115 ? -9.839 13.339 18.068 1.00 83.88 115 GLY A O 1
ATOM 953 N N . GLU A 1 116 ? -10.378 13.003 15.922 1.00 87.12 116 GLU A N 1
ATOM 954 C CA . GLU A 1 116 ? -11.823 13.052 16.165 1.00 87.12 116 GLU A CA 1
ATOM 955 C C . GLU A 1 116 ? -12.334 11.744 16.807 1.00 87.12 116 GLU A C 1
ATOM 957 O O . GLU A 1 116 ? -12.059 10.646 16.335 1.00 87.12 116 GLU A O 1
ATOM 962 N N . GLU A 1 117 ? -13.170 11.831 17.848 1.00 82.44 117 GLU A N 1
ATOM 963 C CA . GLU A 1 117 ? -13.665 10.643 18.581 1.00 82.44 117 GLU A CA 1
ATOM 964 C C . GLU A 1 117 ? -14.445 9.650 17.698 1.00 82.44 117 GLU A C 1
ATOM 966 O O . GLU A 1 117 ? -14.434 8.441 17.931 1.00 82.44 117 GLU A O 1
ATOM 971 N N . LYS A 1 118 ? -15.109 10.141 16.643 1.00 85.81 118 LYS A N 1
ATOM 972 C CA . LYS A 1 118 ? -15.859 9.297 15.695 1.00 85.81 118 LYS A CA 1
ATOM 973 C C . LYS A 1 118 ? -14.969 8.327 14.907 1.00 85.81 118 LYS A C 1
ATOM 975 O O . LYS A 1 118 ? -15.506 7.402 14.302 1.00 85.81 118 LYS A O 1
ATOM 980 N N . GLU A 1 119 ? -13.646 8.509 14.905 1.00 84.25 119 GLU A N 1
ATOM 981 C CA . GLU A 1 119 ? -12.713 7.610 14.220 1.00 84.25 119 GLU A CA 1
ATOM 982 C C . GLU A 1 119 ? -12.712 6.194 14.795 1.00 84.25 119 GLU A C 1
ATOM 984 O O . GLU A 1 119 ? -12.613 5.226 14.041 1.00 84.25 119 GLU A O 1
ATOM 989 N N . GLU A 1 120 ? -12.854 6.061 16.117 1.00 86.12 120 GLU A N 1
ATOM 990 C CA . GLU A 1 120 ? -12.776 4.763 16.794 1.00 86.12 120 GLU A CA 1
ATOM 991 C C . GLU A 1 120 ? -13.934 3.831 16.421 1.00 86.12 120 GLU A C 1
ATOM 993 O O . GLU A 1 120 ? -13.780 2.611 16.422 1.00 86.12 120 GLU A O 1
ATOM 998 N N . GLY A 1 121 ? -15.085 4.400 16.050 1.00 90.12 121 GLY A N 1
ATOM 999 C CA . GLY A 1 121 ? -16.256 3.639 15.616 1.00 90.12 121 GLY A CA 1
ATOM 1000 C C . GLY A 1 121 ? -16.165 3.111 14.182 1.00 90.12 121 GLY A C 1
ATOM 1001 O O . GLY A 1 121 ? -17.006 2.309 13.774 1.00 90.12 121 GLY A O 1
ATOM 1002 N N . ILE A 1 122 ? -15.176 3.553 13.399 1.00 94.50 122 ILE A N 1
ATOM 1003 C CA . ILE A 1 122 ? -15.026 3.162 11.998 1.00 94.50 122 ILE A CA 1
ATOM 1004 C C . ILE A 1 122 ? -14.103 1.950 11.923 1.00 94.50 122 ILE A C 1
ATOM 1006 O O . ILE A 1 122 ? -12.883 2.060 12.058 1.00 94.50 122 ILE A O 1
ATOM 1010 N N . VAL A 1 123 ? -14.706 0.787 11.677 1.00 96.94 123 VAL A N 1
ATOM 1011 C CA . VAL A 1 123 ? -14.017 -0.506 11.654 1.00 96.94 123 VAL A CA 1
ATOM 1012 C C . VAL A 1 123 ? -14.340 -1.305 10.398 1.00 96.94 123 VAL A C 1
ATOM 1014 O O . VAL A 1 123 ? -15.414 -1.188 9.806 1.00 96.94 123 VAL A O 1
ATOM 1017 N N . VAL A 1 124 ? -13.401 -2.152 9.988 1.00 97.75 124 VAL A N 1
ATOM 1018 C CA . VAL A 1 124 ? -13.590 -3.128 8.913 1.00 97.75 124 VAL A CA 1
ATOM 1019 C C . VAL A 1 124 ? -12.730 -4.357 9.192 1.00 97.75 124 VAL A C 1
ATOM 1021 O O . VAL A 1 124 ? -11.696 -4.259 9.847 1.00 97.75 124 VAL A O 1
ATOM 1024 N N . ARG A 1 125 ? -13.118 -5.532 8.686 1.00 98.00 125 ARG A N 1
ATOM 1025 C CA . ARG A 1 125 ? -12.246 -6.714 8.757 1.00 98.00 125 ARG A CA 1
ATOM 1026 C C . ARG A 1 125 ? -10.957 -6.470 7.981 1.00 98.00 125 ARG A C 1
ATOM 1028 O O . ARG A 1 125 ? -11.021 -6.025 6.832 1.00 98.00 125 ARG A O 1
ATOM 1035 N N . LEU A 1 126 ? -9.818 -6.851 8.556 1.00 97.81 126 LEU A N 1
ATOM 1036 C CA . LEU A 1 126 ? -8.501 -6.650 7.956 1.00 97.81 126 LEU A CA 1
ATOM 1037 C C . LEU A 1 126 ? -8.422 -7.215 6.536 1.00 97.81 126 LEU A C 1
ATOM 1039 O O . LEU A 1 126 ? -8.000 -6.515 5.620 1.00 97.81 126 LEU A O 1
ATOM 1043 N N . LYS A 1 127 ? -8.899 -8.449 6.326 1.00 98.00 127 LYS A N 1
ATOM 1044 C CA . LYS A 1 127 ? -8.956 -9.065 4.993 1.00 98.00 127 LYS A CA 1
ATOM 1045 C C . LYS A 1 127 ? -9.650 -8.168 3.966 1.00 98.00 127 LYS A C 1
ATOM 1047 O O . LYS A 1 127 ? -9.145 -8.001 2.863 1.00 98.00 127 LYS A O 1
ATOM 1052 N N . ILE A 1 128 ? -10.781 -7.573 4.341 1.00 98.00 128 ILE A N 1
ATOM 1053 C CA . ILE A 1 128 ? -11.573 -6.722 3.450 1.00 98.00 128 ILE A CA 1
ATOM 1054 C C . ILE A 1 128 ? -10.831 -5.411 3.161 1.00 98.00 128 ILE A C 1
ATOM 1056 O O . ILE A 1 128 ? -10.824 -4.964 2.016 1.00 98.00 128 ILE A O 1
ATOM 1060 N N . ALA A 1 129 ? -10.195 -4.797 4.167 1.00 97.94 129 ALA A N 1
ATOM 1061 C CA . ALA A 1 129 ? -9.365 -3.610 3.956 1.00 97.94 129 ALA A CA 1
ATOM 1062 C C . ALA A 1 129 ? -8.229 -3.894 2.964 1.00 97.94 129 ALA A C 1
ATOM 1064 O O . ALA A 1 129 ? -8.092 -3.173 1.978 1.00 97.94 129 ALA A O 1
ATOM 1065 N N . LEU A 1 130 ? -7.473 -4.976 3.178 1.00 97.81 130 LEU A N 1
ATOM 1066 C CA . LEU A 1 130 ? -6.360 -5.364 2.308 1.00 97.81 130 LEU A CA 1
ATOM 1067 C C . LEU A 1 130 ? -6.830 -5.674 0.879 1.00 97.81 130 LEU A C 1
ATOM 1069 O O . LEU A 1 130 ? -6.238 -5.173 -0.069 1.00 97.81 130 LEU A O 1
ATOM 1073 N N . GLU A 1 131 ? -7.931 -6.410 0.700 1.00 97.69 131 GLU A N 1
ATOM 1074 C CA . GLU A 1 131 ? -8.516 -6.674 -0.627 1.00 97.69 131 GLU A CA 1
ATOM 1075 C C . GLU A 1 131 ? -8.925 -5.381 -1.350 1.00 97.69 131 GLU A C 1
ATOM 1077 O O . GLU A 1 131 ? -8.710 -5.230 -2.553 1.00 97.69 131 GLU A O 1
ATOM 1082 N N . ARG A 1 132 ? -9.499 -4.413 -0.626 1.00 97.88 132 ARG A N 1
ATOM 1083 C CA . ARG A 1 132 ? -9.905 -3.122 -1.203 1.00 97.88 132 ARG A CA 1
ATOM 1084 C C . ARG A 1 132 ? -8.709 -2.271 -1.614 1.00 97.88 132 ARG A C 1
ATOM 1086 O O . ARG A 1 132 ? -8.799 -1.607 -2.651 1.00 97.88 132 ARG A O 1
ATOM 1093 N N . LEU A 1 133 ? -7.634 -2.299 -0.826 1.00 97.31 133 LEU A N 1
ATOM 1094 C CA . LEU A 1 133 ? -6.368 -1.630 -1.127 1.00 97.31 133 LEU A CA 1
ATOM 1095 C C . LEU A 1 133 ? -5.631 -2.311 -2.291 1.00 97.31 133 LEU A C 1
ATOM 1097 O O . LEU A 1 133 ? -5.134 -1.619 -3.175 1.00 97.31 133 LEU A O 1
ATOM 1101 N N . GLN A 1 134 ? -5.664 -3.646 -2.376 1.00 96.00 134 GLN A N 1
ATOM 1102 C CA . GLN A 1 134 ? -5.108 -4.417 -3.499 1.00 96.00 134 GLN A CA 1
ATOM 1103 C C . GLN A 1 134 ? -5.699 -3.983 -4.848 1.00 96.00 134 GLN A C 1
ATOM 1105 O O . GLN A 1 134 ? -5.018 -4.014 -5.872 1.00 96.00 134 GLN A O 1
ATOM 1110 N N . MET A 1 135 ? -6.971 -3.574 -4.861 1.00 93.88 135 MET A N 1
ATOM 1111 C CA . MET A 1 135 ? -7.676 -3.094 -6.056 1.00 93.88 135 MET A CA 1
ATOM 1112 C C . MET A 1 135 ? -7.379 -1.627 -6.412 1.00 93.88 135 MET A C 1
ATOM 1114 O O . MET A 1 135 ? -7.980 -1.105 -7.350 1.00 93.88 135 MET A O 1
ATOM 1118 N N . THR A 1 136 ? -6.517 -0.941 -5.662 1.00 92.88 136 THR A N 1
ATOM 1119 C CA . THR A 1 136 ? -6.088 0.435 -5.953 1.00 92.88 136 THR A CA 1
ATOM 1120 C C . THR A 1 136 ? -4.630 0.503 -6.370 1.00 92.88 136 THR A C 1
ATOM 1122 O O . THR A 1 136 ? -3.886 -0.458 -6.186 1.00 92.88 136 THR A O 1
ATOM 1125 N N . ASP A 1 137 ? -4.225 1.655 -6.910 1.00 93.12 137 ASP A N 1
ATOM 1126 C CA . ASP A 1 137 ? -2.817 1.985 -7.147 1.00 93.12 137 ASP A CA 1
ATOM 1127 C C . ASP A 1 137 ? -2.114 2.345 -5.829 1.00 93.12 137 ASP A C 1
ATOM 1129 O O . ASP A 1 137 ? -1.651 3.467 -5.632 1.00 93.12 137 ASP A O 1
ATOM 1133 N N . ILE A 1 138 ? -2.130 1.408 -4.877 1.00 93.94 138 ILE A N 1
ATOM 1134 C CA . ILE A 1 138 ? -1.417 1.568 -3.618 1.00 93.94 138 ILE A CA 1
ATOM 1135 C C . ILE A 1 138 ? 0.064 1.302 -3.851 1.00 93.94 138 ILE A C 1
ATOM 1137 O O . ILE A 1 138 ? 0.461 0.259 -4.364 1.00 93.94 138 ILE A O 1
ATOM 1141 N N . ARG A 1 139 ? 0.878 2.283 -3.482 1.00 92.25 139 ARG A N 1
ATOM 1142 C CA . ARG A 1 139 ? 2.326 2.249 -3.637 1.00 92.25 139 ARG A CA 1
ATOM 1143 C C . ARG A 1 139 ? 2.998 3.040 -2.531 1.00 92.25 139 ARG A C 1
ATOM 1145 O O . ARG A 1 139 ? 2.437 4.012 -2.018 1.00 92.25 139 ARG A O 1
ATOM 1152 N N . ARG A 1 140 ? 4.220 2.625 -2.233 1.00 90.88 140 ARG A N 1
ATOM 1153 C CA . ARG A 1 140 ? 5.122 3.273 -1.291 1.00 90.88 140 ARG A CA 1
ATOM 1154 C C . ARG A 1 140 ? 5.658 4.583 -1.872 1.00 90.88 140 ARG A C 1
ATOM 1156 O O . ARG A 1 140 ? 6.179 4.595 -2.988 1.00 90.88 140 ARG A O 1
ATOM 1163 N N . MET A 1 141 ? 5.559 5.666 -1.109 1.00 86.31 141 MET A N 1
ATOM 1164 C CA . MET A 1 141 ? 6.057 6.991 -1.489 1.00 86.31 141 MET A CA 1
ATOM 1165 C C . MET A 1 141 ? 7.513 7.214 -1.045 1.00 86.31 141 MET A C 1
ATOM 1167 O O . MET A 1 141 ? 8.253 7.922 -1.730 1.00 86.31 141 MET A O 1
ATOM 1171 N N . GLY A 1 142 ? 7.970 6.530 0.013 1.00 71.44 142 GLY A N 1
ATOM 1172 C CA . GLY A 1 142 ? 9.367 6.508 0.463 1.00 71.44 142 GLY A CA 1
ATOM 1173 C C . GLY A 1 142 ? 9.684 7.560 1.529 1.00 71.44 142 GLY A C 1
ATOM 1174 O O . GLY A 1 142 ? 8.804 8.262 2.010 1.00 71.44 142 GLY A O 1
ATOM 1175 N N . SER A 1 143 ? 10.949 7.677 1.939 1.00 62.16 143 SER A N 1
ATOM 1176 C CA . SER A 1 143 ? 11.380 8.697 2.905 1.00 62.16 143 SER A CA 1
ATOM 1177 C C . SER A 1 143 ? 11.253 10.093 2.286 1.00 62.16 143 SER A C 1
ATOM 1179 O O . SER A 1 143 ? 11.819 10.331 1.219 1.00 62.16 143 SER A O 1
ATOM 1181 N N . ARG A 1 144 ? 10.589 11.045 2.958 1.00 54.03 144 ARG A N 1
ATOM 1182 C CA . ARG A 1 144 ? 10.804 12.470 2.649 1.00 54.03 144 ARG A CA 1
ATOM 1183 C C . ARG A 1 144 ? 12.300 12.743 2.792 1.00 54.03 144 ARG A C 1
ATOM 1185 O O . ARG A 1 144 ? 12.867 12.428 3.840 1.00 54.03 144 ARG A O 1
ATOM 1192 N N . GLU A 1 145 ? 12.937 13.280 1.752 1.00 50.47 145 GLU A N 1
ATOM 1193 C CA . GLU A 1 145 ? 14.279 13.847 1.888 1.00 50.47 145 GLU A CA 1
ATOM 1194 C C . GLU A 1 145 ? 14.233 14.797 3.089 1.00 50.47 145 GLU A C 1
ATOM 1196 O O . GLU A 1 145 ? 13.399 15.704 3.133 1.00 50.47 145 GLU A O 1
ATOM 1201 N N . GLN A 1 146 ? 15.049 14.534 4.113 1.00 43.88 146 GLN A N 1
ATOM 1202 C CA . GLN A 1 146 ? 15.239 15.523 5.165 1.00 43.88 146 GLN A CA 1
ATOM 1203 C C . GLN A 1 146 ? 15.818 16.751 4.470 1.00 43.88 146 GLN A C 1
ATOM 1205 O O . GLN A 1 146 ? 16.859 16.643 3.818 1.00 43.88 146 GLN A O 1
ATOM 1210 N N . GLU A 1 147 ? 15.120 17.886 4.554 1.00 37.34 147 GLU A N 1
ATOM 1211 C CA . GLU A 1 147 ? 15.679 19.155 4.099 1.00 37.34 147 GLU A CA 1
ATOM 1212 C C . GLU A 1 147 ? 17.070 19.310 4.733 1.00 37.34 147 GLU A C 1
ATOM 1214 O O . GLU A 1 147 ? 17.215 19.058 5.936 1.00 37.34 147 GLU A O 1
ATOM 1219 N N . PRO A 1 148 ? 18.112 19.655 3.957 1.00 50.25 148 PRO A N 1
ATOM 1220 C CA . PRO A 1 148 ? 19.421 19.891 4.534 1.00 50.25 148 PRO A CA 1
ATOM 1221 C C . PRO A 1 148 ? 19.308 21.057 5.522 1.00 50.25 148 PRO A C 1
ATOM 1223 O O . PRO A 1 148 ? 18.950 22.168 5.131 1.00 50.25 148 PRO A O 1
ATOM 1226 N N . THR A 1 149 ? 19.573 20.767 6.799 1.00 50.59 149 THR A N 1
ATOM 1227 C CA . THR A 1 149 ? 19.739 21.755 7.882 1.00 50.59 149 THR A CA 1
ATOM 1228 C C . THR A 1 149 ? 20.768 22.823 7.552 1.00 50.59 149 THR A C 1
ATOM 1230 O O . THR A 1 149 ? 21.819 22.462 6.970 1.00 50.59 149 THR A O 1
#

Sequence (149 aa):
PFKKEEKIQELMEEGGWHPNSSNADLLNYRSLFIEDEEGQSMPFVQKLWEQYVDEKDEYLQELKQELGLELYDEVTLPRLREALMNIDPGLDKQTLNGYLSRAFQLPMTELPEEGEEKEEGIVVRLKIALERLQMTDIRRMGSREQEPT

Foldseek 3Di:
DPDDPVLVVVLCVQLVDDPPDDDDPDSPVVLQADAPPVRHGGPNVVSVVVVQLVQLVVLLVQLCVLLVDDQQDKDFLLSSLVSCCVSAVPDDPVNSLVLSCQLQVHDSVRDDDPPDPVRRVRIDRNNSSSVSSSPDSDHHPHDDDDDDD